Protein AF-A0AAE0KUC8-F1 (afdb_monomer_lite)

pLDDT: mean 83.83, std 17.43, range [44.34, 97.0]

Structure (mmCIF, N/CA/C/O backbone):
data_AF-A0AAE0KUC8-F1
#
_entry.id   AF-A0AAE0KUC8-F1
#
loop_
_atom_site.group_PDB
_atom_site.id
_atom_site.type_symbol
_atom_site.label_atom_id
_atom_site.label_alt_id
_atom_site.label_comp_id
_atom_site.label_asym_id
_atom_site.label_entity_id
_atom_site.label_seq_id
_atom_site.pdbx_PDB_ins_code
_atom_site.Cartn_x
_atom_site.Cartn_y
_atom_site.Cartn_z
_atom_site.occupancy
_atom_site.B_iso_or_equiv
_atom_site.auth_seq_id
_atom_site.auth_comp_id
_atom_site.auth_asym_id
_atom_site.auth_atom_id
_atom_site.pdbx_PDB_model_num
ATOM 1 N N . SER A 1 1 ? 27.342 11.188 -25.307 1.00 50.34 1 SER A N 1
ATOM 2 C CA . SER A 1 1 ? 26.067 11.246 -24.567 1.00 50.34 1 SER A CA 1
ATOM 3 C C . SER A 1 1 ? 26.076 12.443 -23.636 1.00 50.34 1 SER A C 1
ATOM 5 O O . SER A 1 1 ? 26.945 12.509 -22.777 1.00 50.34 1 SER A O 1
ATOM 7 N N . SER A 1 2 ? 25.189 13.421 -23.845 1.00 50.91 2 SER A N 1
ATOM 8 C CA . SER A 1 2 ? 25.129 14.647 -23.033 1.00 50.91 2 SER A CA 1
ATOM 9 C C . SER A 1 2 ? 24.493 14.372 -21.671 1.00 50.91 2 SER A C 1
ATOM 11 O O . SER A 1 2 ? 23.376 13.862 -21.611 1.00 50.91 2 SER A O 1
ATOM 13 N N . ALA A 1 3 ? 25.172 14.756 -20.588 1.00 60.56 3 ALA A N 1
ATOM 14 C CA . ALA A 1 3 ? 24.688 14.623 -19.208 1.00 60.56 3 ALA A CA 1
ATOM 15 C C . ALA A 1 3 ? 23.296 15.254 -18.986 1.00 60.56 3 ALA A C 1
ATOM 17 O O . ALA A 1 3 ? 22.518 14.778 -18.164 1.00 60.56 3 ALA A O 1
ATOM 18 N N . THR A 1 4 ? 22.943 16.269 -19.781 1.00 66.94 4 THR A N 1
ATOM 19 C CA . THR A 1 4 ? 21.643 16.953 -19.755 1.00 66.94 4 THR A CA 1
ATOM 20 C C . THR A 1 4 ? 20.469 16.055 -20.155 1.00 66.94 4 THR A C 1
ATOM 22 O O . THR A 1 4 ? 19.367 16.269 -19.671 1.00 66.94 4 THR A O 1
ATOM 25 N N . ALA A 1 5 ? 20.675 15.033 -20.995 1.00 62.81 5 ALA A N 1
ATOM 26 C CA . ALA A 1 5 ? 19.610 14.107 -21.407 1.00 62.81 5 ALA A CA 1
ATOM 27 C C . ALA A 1 5 ? 19.315 13.023 -20.353 1.00 62.81 5 ALA A C 1
ATOM 29 O O . ALA A 1 5 ? 18.243 12.421 -20.363 1.00 62.81 5 ALA A O 1
ATOM 30 N N . LEU A 1 6 ? 20.241 12.799 -19.413 1.00 67.31 6 LEU A N 1
ATOM 31 C CA . LEU A 1 6 ? 20.082 11.811 -18.346 1.00 67.31 6 LEU A CA 1
ATOM 32 C C . LEU A 1 6 ? 19.001 12.237 -17.337 1.00 67.31 6 LEU A C 1
ATOM 34 O O . LEU A 1 6 ? 18.241 11.402 -16.856 1.00 67.31 6 LEU A O 1
ATOM 38 N N . GLN A 1 7 ? 18.901 13.539 -17.045 1.00 80.31 7 GLN A N 1
ATOM 39 C CA . GLN A 1 7 ? 17.927 14.072 -16.085 1.00 80.31 7 GLN A CA 1
ATOM 40 C C . GLN A 1 7 ? 16.463 13.899 -16.550 1.00 80.31 7 GLN A C 1
ATOM 42 O O . GLN A 1 7 ? 15.672 13.362 -15.773 1.00 80.31 7 GLN A O 1
ATOM 47 N N . PRO A 1 8 ? 16.081 14.253 -17.795 1.00 85.44 8 PRO A N 1
ATOM 48 C CA . PRO A 1 8 ? 14.736 13.995 -18.312 1.00 85.44 8 PRO A CA 1
ATOM 49 C C . PRO A 1 8 ? 14.349 12.513 -18.315 1.00 85.44 8 PRO A C 1
ATOM 51 O O . PRO A 1 8 ? 13.224 12.183 -17.949 1.00 85.44 8 PRO A O 1
ATOM 54 N N . LEU A 1 9 ? 15.278 11.616 -18.675 1.00 84.81 9 LEU A N 1
ATOM 55 C CA . LEU A 1 9 ? 15.031 10.167 -18.684 1.00 84.81 9 LEU A CA 1
ATOM 56 C C . LEU A 1 9 ? 14.720 9.630 -17.281 1.00 84.81 9 LEU A C 1
ATOM 58 O O . LEU A 1 9 ? 13.808 8.822 -17.115 1.00 84.81 9 LEU A O 1
ATOM 62 N N . VAL A 1 10 ? 15.440 10.101 -16.258 1.00 87.69 10 VAL A N 1
ATOM 63 C CA . VAL A 1 10 ? 15.187 9.715 -14.860 1.00 87.69 10 VAL A CA 1
ATOM 64 C C . VAL A 1 10 ? 13.809 10.175 -14.398 1.00 87.69 10 VAL A C 1
ATOM 66 O O . VAL A 1 10 ? 13.064 9.388 -13.815 1.00 87.69 10 VAL A O 1
ATOM 69 N N . VAL A 1 11 ? 13.440 11.422 -14.698 1.00 89.56 11 VAL A N 1
ATOM 70 C CA . VAL A 1 11 ? 12.122 11.954 -14.334 1.00 89.56 11 VAL A CA 1
ATOM 71 C C . VAL A 1 11 ? 11.012 11.192 -15.059 1.00 89.56 11 VAL A C 1
ATOM 73 O O . VAL A 1 11 ? 10.044 10.792 -1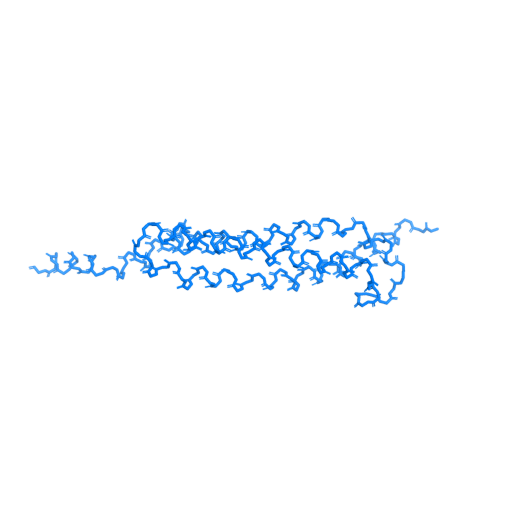4.419 1.00 89.56 11 VAL A O 1
ATOM 76 N N . ALA A 1 12 ? 11.157 10.921 -16.357 1.00 90.12 12 ALA A N 1
ATOM 77 C CA . ALA A 1 12 ? 10.166 10.175 -17.131 1.00 90.12 12 ALA A CA 1
ATOM 78 C C . ALA A 1 12 ? 9.964 8.743 -16.601 1.00 90.12 12 ALA A C 1
ATOM 80 O O . ALA A 1 12 ? 8.828 8.314 -16.390 1.00 90.12 12 ALA A O 1
ATOM 81 N N . ALA A 1 13 ? 11.055 8.027 -16.309 1.00 89.50 13 ALA A N 1
ATOM 82 C CA . ALA A 1 13 ? 10.994 6.691 -15.719 1.00 89.50 13 ALA A CA 1
ATOM 83 C C . ALA A 1 13 ? 10.320 6.704 -14.336 1.00 89.50 13 ALA A C 1
ATOM 85 O O . ALA A 1 13 ? 9.497 5.837 -14.038 1.00 89.50 13 ALA A O 1
ATOM 86 N N . HIS A 1 14 ? 10.625 7.708 -13.507 1.00 91.56 14 HIS A N 1
ATOM 87 C CA . HIS A 1 14 ? 9.970 7.893 -12.215 1.00 91.56 14 HIS A CA 1
ATOM 88 C C . HIS A 1 14 ? 8.466 8.146 -12.372 1.00 91.56 14 HIS A C 1
ATOM 90 O O . HIS A 1 14 ? 7.678 7.525 -11.668 1.00 91.56 14 HIS A O 1
ATOM 96 N N . GLN A 1 15 ? 8.049 9.017 -13.297 1.00 93.06 15 GLN A N 1
ATOM 97 C CA . GLN A 1 15 ? 6.633 9.345 -13.512 1.00 93.06 15 GLN A CA 1
ATOM 98 C C . GLN A 1 15 ? 5.792 8.126 -13.916 1.00 93.06 15 GLN A C 1
ATOM 100 O O . GLN A 1 15 ? 4.669 7.969 -13.432 1.00 93.06 15 GLN A O 1
ATOM 105 N N . ALA A 1 16 ? 6.339 7.229 -14.743 1.00 92.31 16 ALA A N 1
ATOM 106 C CA . ALA A 1 16 ? 5.654 5.994 -15.126 1.00 92.31 16 ALA A CA 1
ATOM 107 C C . ALA A 1 16 ? 5.387 5.091 -13.907 1.00 92.31 16 ALA A C 1
ATOM 109 O O . ALA A 1 16 ? 4.261 4.644 -13.683 1.00 92.31 16 ALA A O 1
ATOM 110 N N . VAL A 1 17 ? 6.409 4.874 -13.072 1.00 92.81 17 VAL A N 1
ATOM 111 C CA . VAL A 1 17 ? 6.286 4.063 -11.849 1.00 92.81 17 VAL A CA 1
ATOM 112 C C . VAL A 1 17 ? 5.407 4.760 -10.806 1.00 92.81 17 VAL A C 1
ATOM 114 O O . VAL A 1 17 ? 4.597 4.105 -10.157 1.00 92.81 17 VAL A O 1
ATOM 117 N N . TRP A 1 18 ? 5.504 6.085 -10.682 1.00 93.81 18 TRP A N 1
ATOM 118 C CA . TRP A 1 18 ? 4.679 6.899 -9.788 1.00 93.81 18 TRP A CA 1
ATOM 119 C C . TRP A 1 18 ? 3.188 6.825 -10.135 1.00 93.81 18 TRP A C 1
ATOM 121 O O . TRP A 1 18 ? 2.342 6.731 -9.247 1.00 93.81 18 TRP A O 1
ATOM 131 N N . SER A 1 19 ? 2.849 6.830 -11.424 1.00 94.31 19 SER A N 1
ATOM 132 C CA . SER A 1 19 ? 1.459 6.716 -11.877 1.00 94.31 19 SER A CA 1
ATOM 133 C C . SER A 1 19 ? 0.863 5.360 -11.496 1.00 94.31 19 SER A C 1
ATOM 135 O O . SER A 1 19 ? -0.226 5.299 -10.928 1.00 94.31 19 SER A O 1
ATOM 137 N N . LEU A 1 20 ? 1.614 4.276 -11.720 1.00 93.50 20 LEU A N 1
ATOM 138 C CA . LEU A 1 20 ? 1.220 2.935 -11.285 1.00 93.50 20 LEU A CA 1
ATOM 139 C C . LEU A 1 20 ? 1.075 2.851 -9.760 1.00 93.50 20 LEU A C 1
ATOM 141 O O . LEU A 1 20 ? 0.086 2.325 -9.251 1.00 93.50 20 LEU A O 1
ATOM 145 N N . TRP A 1 21 ? 2.049 3.401 -9.035 1.00 94.75 21 TRP A N 1
ATOM 146 C CA . TRP A 1 21 ? 2.021 3.493 -7.580 1.00 94.75 21 TRP A CA 1
ATOM 147 C C . TRP A 1 21 ? 0.756 4.207 -7.089 1.00 94.75 21 TRP A C 1
ATOM 149 O O . TRP A 1 21 ? 0.076 3.706 -6.200 1.00 94.75 21 TRP A O 1
ATOM 159 N N . THR A 1 22 ? 0.389 5.323 -7.721 1.00 95.62 22 THR A N 1
ATOM 160 C CA . THR A 1 22 ? -0.782 6.131 -7.355 1.00 95.62 22 THR A CA 1
ATOM 161 C C . THR A 1 22 ? -2.081 5.334 -7.487 1.00 95.62 22 THR A C 1
ATOM 163 O O . THR A 1 22 ? -2.924 5.382 -6.594 1.00 95.62 22 THR A O 1
ATOM 166 N N . VAL A 1 23 ? -2.232 4.545 -8.556 1.00 94.69 23 VAL A N 1
ATOM 167 C CA . VAL A 1 23 ? -3.409 3.679 -8.753 1.00 94.69 23 VAL A CA 1
ATOM 168 C C . VAL A 1 23 ? -3.548 2.665 -7.614 1.00 94.69 23 VAL A C 1
ATOM 170 O O . VAL A 1 23 ? -4.634 2.508 -7.055 1.00 94.69 23 VAL A O 1
ATOM 173 N N . PHE A 1 24 ? -2.453 2.009 -7.219 1.00 94.31 24 PHE A N 1
ATOM 174 C CA . PHE A 1 24 ? -2.481 1.055 -6.106 1.00 94.31 24 PHE A CA 1
ATOM 175 C C . PHE A 1 24 ? -2.642 1.731 -4.740 1.00 94.31 24 PHE A C 1
ATOM 177 O O . PHE A 1 24 ? -3.313 1.183 -3.867 1.00 94.31 24 PHE A O 1
ATOM 184 N N . ALA A 1 25 ? -2.095 2.932 -4.553 1.00 94.31 25 ALA A 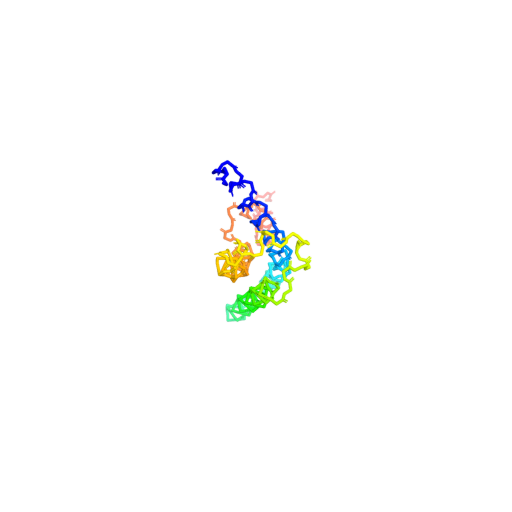N 1
ATOM 185 C CA . ALA A 1 25 ? -2.307 3.711 -3.339 1.00 94.31 25 ALA A CA 1
ATOM 186 C C . ALA A 1 25 ? -3.794 4.074 -3.167 1.00 94.31 25 ALA A C 1
ATOM 188 O O . ALA A 1 25 ? -4.349 3.894 -2.085 1.00 94.31 25 ALA A O 1
ATOM 189 N N . PHE A 1 26 ? -4.486 4.473 -4.242 1.00 94.88 26 PHE A N 1
ATOM 190 C CA . PHE A 1 26 ? -5.934 4.714 -4.201 1.00 94.88 26 PHE A CA 1
ATOM 191 C C . PHE A 1 26 ? -6.748 3.460 -3.870 1.00 94.88 26 PHE A C 1
ATOM 193 O O . PHE A 1 26 ? -7.784 3.563 -3.211 1.00 94.88 26 PHE A O 1
ATOM 200 N N . ALA A 1 27 ? -6.271 2.271 -4.244 1.00 92.81 27 ALA A N 1
ATOM 201 C CA . ALA A 1 27 ? -6.917 1.014 -3.871 1.00 92.81 27 ALA A CA 1
ATOM 202 C C . ALA A 1 27 ? -6.887 0.736 -2.352 1.00 92.81 27 ALA A C 1
ATOM 204 O O . ALA A 1 27 ? -7.608 -0.145 -1.888 1.00 92.81 27 ALA A O 1
ATOM 205 N N . CYS A 1 28 ? -6.110 1.495 -1.566 1.00 92.75 28 CYS A N 1
ATOM 206 C CA . CYS A 1 28 ? -6.112 1.418 -0.103 1.00 92.75 28 CYS A CA 1
ATOM 207 C C . CYS A 1 28 ? -7.273 2.201 0.538 1.00 92.75 28 CYS A C 1
ATOM 209 O O . CYS A 1 28 ? -7.652 1.897 1.668 1.00 92.75 28 CYS A O 1
ATOM 211 N N . ALA A 1 29 ? -7.884 3.161 -0.171 1.00 94.44 29 ALA A N 1
ATOM 212 C CA . ALA A 1 29 ? -8.953 4.016 0.361 1.00 94.44 29 ALA A CA 1
ATOM 213 C C . ALA A 1 29 ? -10.146 3.251 0.986 1.00 94.44 29 ALA A C 1
ATOM 215 O O . ALA A 1 29 ? -10.647 3.684 2.026 1.00 94.44 29 ALA A O 1
ATOM 216 N N . PRO A 1 30 ? -10.598 2.097 0.452 1.00 96.06 30 PRO A N 1
ATOM 217 C CA . PRO A 1 30 ? -11.666 1.318 1.079 1.00 96.06 30 PRO A CA 1
ATOM 218 C C . PRO A 1 30 ? -11.347 0.833 2.502 1.00 96.06 30 PRO A C 1
ATOM 220 O O . PRO A 1 30 ? -12.270 0.642 3.289 1.00 96.06 30 PRO A O 1
ATOM 223 N N . VAL A 1 31 ? -10.069 0.652 2.860 1.00 95.50 31 VAL A N 1
ATOM 224 C CA . VAL A 1 31 ? -9.662 0.219 4.210 1.00 95.50 31 VAL A CA 1
ATOM 225 C C . VAL A 1 31 ? -9.929 1.317 5.237 1.00 95.50 31 VAL A C 1
ATOM 227 O O . VAL A 1 31 ? -10.459 1.047 6.315 1.00 95.50 31 VAL A O 1
ATOM 230 N N . GLU A 1 32 ? -9.629 2.566 4.885 1.00 95.12 32 GLU A N 1
ATOM 231 C CA . GLU A 1 32 ? -9.974 3.727 5.706 1.00 95.12 32 GLU A CA 1
ATOM 232 C C . GLU A 1 32 ? -11.493 3.868 5.846 1.00 95.12 32 GLU A C 1
ATOM 234 O O . GLU A 1 32 ? -11.997 4.014 6.959 1.00 95.12 32 GLU A O 1
ATOM 239 N N . GLN A 1 33 ? -12.242 3.731 4.748 1.00 95.94 33 GLN A N 1
ATOM 240 C CA . GLN A 1 33 ? -13.708 3.785 4.794 1.00 95.94 33 GLN A CA 1
ATOM 241 C C . GLN A 1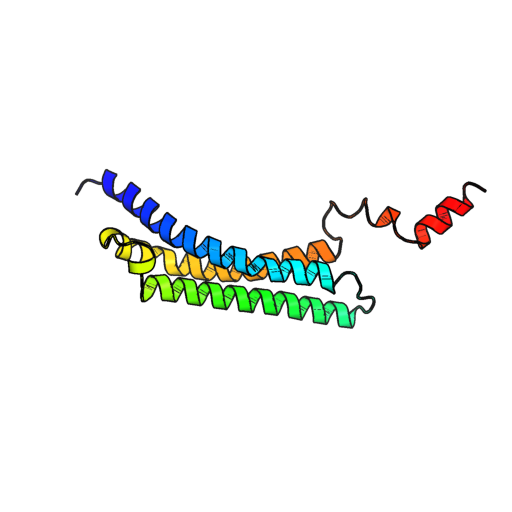 33 ? -14.304 2.671 5.668 1.00 95.94 33 GLN A C 1
ATOM 243 O O . GLN A 1 33 ? -15.248 2.916 6.420 1.00 95.94 33 GLN A O 1
ATOM 248 N N . ALA A 1 34 ? -13.726 1.466 5.643 1.00 95.38 34 ALA A N 1
ATOM 249 C CA . ALA A 1 34 ? -14.120 0.382 6.537 1.00 95.38 34 ALA A CA 1
ATOM 250 C C . ALA A 1 34 ? -13.882 0.750 8.013 1.00 95.38 34 ALA A C 1
ATOM 252 O O . ALA A 1 34 ? -14.741 0.492 8.857 1.00 95.38 34 ALA A O 1
ATOM 253 N N . ALA A 1 35 ? -12.763 1.405 8.333 1.00 95.50 35 ALA A N 1
ATOM 254 C CA . ALA A 1 35 ? -12.493 1.875 9.689 1.00 95.50 35 ALA A CA 1
ATOM 255 C C . ALA A 1 35 ? -13.545 2.880 10.173 1.00 95.50 35 ALA A C 1
ATOM 257 O O . ALA A 1 35 ? -14.087 2.729 11.271 1.00 95.50 35 ALA A O 1
ATOM 258 N N . LEU A 1 36 ? -13.874 3.861 9.330 1.00 94.00 36 LEU A N 1
ATOM 259 C CA . LEU A 1 36 ? -14.870 4.892 9.623 1.00 94.00 36 LEU A CA 1
ATOM 260 C C . LEU A 1 36 ? -16.289 4.322 9.753 1.00 94.00 36 LEU A C 1
ATOM 262 O O . LEU A 1 36 ? -17.074 4.826 10.552 1.00 94.00 36 LEU A O 1
ATOM 266 N N . ALA A 1 37 ? -16.618 3.266 9.007 1.00 94.88 37 ALA A N 1
ATOM 267 C CA . ALA A 1 37 ? -17.932 2.633 9.055 1.00 94.88 37 ALA A CA 1
ATOM 268 C C . ALA A 1 37 ? -18.107 1.700 10.266 1.00 94.88 37 ALA A C 1
ATOM 270 O O . ALA A 1 37 ? -19.153 1.723 10.917 1.00 94.88 37 ALA A O 1
ATOM 271 N N . PHE A 1 38 ? -17.102 0.873 10.577 1.00 93.94 38 PHE A N 1
ATOM 272 C CA . PHE A 1 38 ? -17.265 -0.231 11.530 1.00 93.94 38 PHE A CA 1
ATOM 273 C C . PHE A 1 38 ? -16.823 0.084 12.959 1.00 93.94 38 PHE A C 1
ATOM 275 O O . PHE A 1 38 ? -17.342 -0.532 13.885 1.00 93.94 38 PHE A O 1
ATOM 282 N N . LEU A 1 39 ? -15.900 1.025 13.183 1.00 93.75 39 LEU A N 1
ATOM 283 C CA . LEU A 1 39 ? -15.406 1.308 14.537 1.00 93.75 39 LEU A CA 1
ATOM 284 C C . LEU A 1 39 ? -16.358 2.140 15.419 1.00 93.75 39 LEU A C 1
ATOM 286 O O . LEU A 1 39 ? -16.483 1.791 16.595 1.00 93.75 39 LEU A O 1
ATOM 290 N 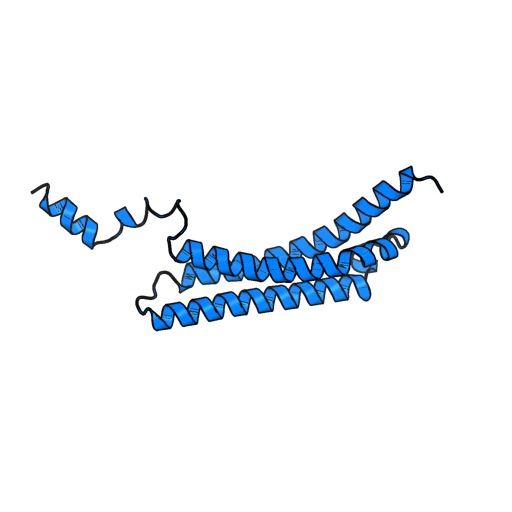N . PRO A 1 40 ? -17.046 3.194 14.928 1.00 91.69 40 PRO A N 1
ATOM 291 C CA . PRO A 1 40 ? -17.908 4.026 15.775 1.00 91.69 40 PRO A CA 1
ATOM 292 C C . PRO A 1 40 ? -19.052 3.302 16.517 1.00 91.69 40 PRO A C 1
ATOM 294 O O . PRO A 1 40 ? -19.307 3.658 17.669 1.00 91.69 40 PRO A O 1
ATOM 297 N N . PRO A 1 41 ? -19.759 2.308 15.936 1.00 91.44 41 PRO A N 1
ATOM 298 C CA . PRO A 1 41 ? -20.870 1.651 16.631 1.00 91.44 41 PRO A CA 1
ATOM 299 C C . PRO A 1 41 ? -20.437 0.654 17.723 1.00 91.44 41 PRO A C 1
ATOM 301 O O . PRO A 1 41 ? -21.282 0.216 18.508 1.00 91.44 41 PRO A O 1
ATOM 304 N N . ILE A 1 42 ? -19.153 0.281 17.803 1.00 91.00 42 ILE A N 1
ATOM 305 C CA . ILE A 1 42 ? -18.669 -0.751 18.730 1.00 91.00 42 ILE A CA 1
ATOM 306 C C . ILE A 1 42 ? -18.520 -0.187 20.147 1.00 91.00 42 ILE A C 1
ATOM 308 O O . ILE A 1 42 ? -17.731 0.725 20.398 1.00 91.00 42 ILE A O 1
ATOM 312 N N . LYS A 1 43 ? -19.236 -0.788 21.104 1.00 88.88 43 LYS A N 1
ATOM 313 C CA . LYS A 1 43 ? -19.196 -0.403 22.527 1.00 88.88 43 LYS A CA 1
ATOM 314 C C . LYS A 1 43 ? -18.210 -1.240 23.350 1.00 88.88 43 LYS A C 1
ATOM 316 O O . LYS A 1 43 ? -17.713 -0.763 24.367 1.00 88.88 43 LYS A O 1
ATOM 321 N N . GLY A 1 44 ? -17.917 -2.473 22.927 1.00 91.69 44 GLY A N 1
ATOM 322 C CA . GLY A 1 44 ? -17.005 -3.383 23.618 1.00 91.69 44 GLY A CA 1
ATOM 323 C C . GLY A 1 44 ? -15.532 -3.091 23.321 1.00 91.69 44 GLY A C 1
ATOM 324 O O . GLY A 1 44 ? -15.114 -3.052 22.165 1.00 91.69 44 GLY A O 1
ATOM 325 N N . ALA A 1 45 ? -14.703 -2.946 24.360 1.00 89.94 45 ALA A N 1
ATOM 326 C CA . ALA A 1 45 ? -13.265 -2.698 24.196 1.00 89.94 45 ALA A CA 1
ATOM 327 C C . ALA A 1 45 ? -12.536 -3.851 23.475 1.00 89.94 45 ALA A C 1
ATOM 329 O O . ALA A 1 45 ? -11.631 -3.616 22.672 1.00 89.94 45 ALA A O 1
ATOM 330 N N . PHE A 1 46 ? -12.949 -5.094 23.737 1.00 93.88 46 PHE A N 1
ATOM 331 C CA . PHE A 1 46 ? -12.378 -6.284 23.105 1.00 93.88 46 PHE A CA 1
ATOM 332 C C . PHE A 1 46 ? -12.709 -6.355 21.607 1.00 93.88 46 PHE A C 1
ATOM 334 O O . PHE A 1 46 ? -11.800 -6.439 20.782 1.00 93.88 46 PHE A O 1
ATOM 341 N N . GLU A 1 47 ? -13.989 -6.224 21.254 1.00 93.62 47 GLU A N 1
ATOM 342 C CA . GLU A 1 47 ? -14.477 -6.219 19.865 1.00 93.62 47 GLU A CA 1
ATOM 343 C C . GLU A 1 47 ? -13.840 -5.088 19.053 1.00 93.62 47 GLU A C 1
ATOM 345 O O . GLU A 1 47 ? -13.435 -5.271 17.902 1.00 93.62 47 GLU A O 1
ATOM 350 N N . ARG A 1 48 ? -13.671 -3.917 19.679 1.00 92.19 48 ARG A N 1
ATOM 351 C CA . ARG A 1 48 ? -13.012 -2.770 19.057 1.00 92.19 48 ARG A CA 1
ATOM 352 C C . ARG A 1 48 ? -11.554 -3.077 18.739 1.00 92.19 48 ARG A C 1
ATOM 354 O O . ARG A 1 48 ? -11.111 -2.805 17.627 1.00 92.19 48 ARG A O 1
ATOM 361 N N . ARG A 1 49 ? -10.813 -3.676 19.677 1.00 93.62 49 ARG A N 1
ATOM 362 C CA . ARG A 1 49 ? -9.416 -4.081 19.452 1.00 93.62 49 ARG A CA 1
ATOM 363 C C . ARG A 1 49 ? -9.302 -5.091 18.310 1.00 93.62 49 ARG A C 1
ATOM 365 O O . ARG A 1 49 ? -8.427 -4.928 17.464 1.00 93.62 49 ARG A O 1
ATOM 372 N N . GLN A 1 50 ? -10.176 -6.096 18.268 1.00 96.19 50 GLN A N 1
ATOM 373 C CA . GLN A 1 50 ? -10.189 -7.086 17.186 1.00 96.19 50 GLN A CA 1
ATOM 374 C C . GLN A 1 50 ? -10.492 -6.443 15.829 1.00 96.19 50 GLN A C 1
ATOM 376 O O . GLN A 1 50 ? -9.817 -6.733 14.845 1.00 96.19 50 GLN A O 1
ATOM 381 N N . THR A 1 51 ? -11.447 -5.514 15.787 1.00 95.00 51 THR A N 1
ATOM 382 C CA . THR A 1 51 ? -11.806 -4.789 14.560 1.00 95.00 51 THR A CA 1
ATOM 383 C C . THR A 1 51 ? -10.648 -3.920 14.068 1.00 95.00 51 THR A C 1
ATOM 385 O O . THR A 1 51 ? -10.319 -3.957 12.887 1.00 95.00 51 THR A O 1
ATOM 388 N N . VAL A 1 52 ? -9.958 -3.203 14.965 1.00 95.56 52 VAL A N 1
ATOM 389 C CA . VAL A 1 52 ? -8.741 -2.444 14.619 1.00 95.56 52 VAL A CA 1
ATOM 390 C C . VAL A 1 52 ? -7.656 -3.369 14.064 1.00 95.56 52 VAL A C 1
ATOM 392 O O . VAL A 1 52 ? -7.068 -3.062 13.031 1.00 95.56 52 VAL A O 1
ATOM 395 N N . GLN A 1 53 ? -7.407 -4.514 14.705 1.00 96.31 53 GLN A N 1
ATOM 396 C CA . GLN A 1 53 ? -6.428 -5.491 14.217 1.00 96.31 53 GLN A CA 1
ATOM 397 C C . GLN A 1 53 ? -6.781 -6.004 12.817 1.00 96.31 53 GLN A C 1
ATOM 399 O O . GLN A 1 53 ? -5.896 -6.100 11.971 1.00 96.31 53 GLN A O 1
ATOM 404 N N . LEU A 1 54 ? -8.061 -6.281 12.557 1.00 97.00 54 LEU A N 1
ATOM 405 C CA . LEU A 1 54 ? -8.545 -6.710 11.248 1.00 97.00 54 LEU A CA 1
ATOM 406 C C . LEU A 1 54 ? -8.357 -5.618 10.185 1.00 97.00 54 LEU A C 1
ATOM 408 O O . LEU A 1 54 ? -7.890 -5.915 9.088 1.00 97.00 54 LEU A O 1
ATOM 412 N N . ILE A 1 55 ? -8.676 -4.361 10.501 1.00 96.69 55 ILE A N 1
ATOM 413 C CA . ILE A 1 55 ? -8.498 -3.221 9.589 1.00 96.69 55 ILE A CA 1
ATOM 414 C C . ILE A 1 55 ? -7.017 -3.034 9.245 1.00 96.69 55 ILE A C 1
ATOM 416 O O . ILE A 1 55 ? -6.670 -2.936 8.070 1.00 96.69 55 ILE A O 1
ATOM 420 N N . VAL A 1 56 ? -6.134 -3.044 10.248 1.00 96.38 56 VAL A N 1
ATOM 421 C CA . VAL A 1 56 ? -4.685 -2.889 10.039 1.00 96.38 56 VAL A CA 1
ATOM 422 C C . VAL A 1 56 ? -4.114 -4.064 9.248 1.00 96.38 56 VAL A C 1
ATOM 424 O O . VAL A 1 56 ? -3.350 -3.851 8.309 1.00 96.38 56 VAL A O 1
ATOM 427 N N . ALA A 1 57 ? -4.522 -5.297 9.561 1.00 97.00 57 ALA A N 1
ATOM 428 C CA . ALA A 1 57 ? -4.143 -6.472 8.781 1.00 97.00 57 ALA A CA 1
ATOM 429 C C . ALA A 1 57 ? -4.638 -6.377 7.328 1.00 97.00 57 ALA A C 1
ATOM 431 O O . ALA A 1 57 ? -3.889 -6.693 6.408 1.00 97.00 57 ALA A O 1
ATOM 432 N N . SER A 1 58 ? -5.858 -5.883 7.108 1.00 96.56 58 SER A N 1
ATOM 433 C CA . SER A 1 58 ? -6.415 -5.682 5.765 1.00 96.56 58 SER A CA 1
ATOM 434 C C . SER A 1 58 ? -5.625 -4.631 4.984 1.00 96.56 58 SER A C 1
ATOM 436 O O . SER A 1 58 ? -5.265 -4.875 3.836 1.00 96.56 58 SER A O 1
ATOM 438 N N . GLY A 1 59 ? -5.277 -3.504 5.615 1.00 96.12 59 GLY A N 1
ATOM 439 C CA . GLY A 1 59 ? -4.407 -2.480 5.027 1.00 96.12 59 GLY A CA 1
ATOM 440 C C . GLY A 1 59 ? -3.031 -3.020 4.651 1.00 96.12 59 GLY A C 1
ATOM 441 O O . GLY A 1 59 ? -2.561 -2.791 3.538 1.00 96.12 59 GLY A O 1
ATOM 442 N N . ALA A 1 60 ? -2.422 -3.817 5.532 1.00 96.25 60 ALA A N 1
ATOM 443 C CA . ALA A 1 60 ? -1.156 -4.485 5.249 1.00 96.25 60 ALA A CA 1
ATOM 444 C C . ALA A 1 60 ? -1.272 -5.453 4.059 1.00 96.25 60 ALA A C 1
ATOM 446 O O . ALA A 1 60 ? -0.425 -5.426 3.172 1.00 96.25 60 ALA A O 1
ATOM 447 N N . VAL A 1 61 ? -2.327 -6.274 3.995 1.00 96.94 61 VAL A N 1
ATOM 448 C CA . VAL A 1 61 ? -2.558 -7.207 2.879 1.00 96.94 61 VAL A CA 1
ATOM 449 C C . VAL A 1 61 ? -2.740 -6.457 1.560 1.00 96.94 61 VAL A C 1
ATOM 451 O O . VAL A 1 61 ? -2.088 -6.802 0.576 1.00 96.94 61 VAL A O 1
ATOM 454 N N . VAL A 1 62 ? -3.570 -5.411 1.533 1.00 95.88 62 VAL A N 1
ATOM 455 C CA . VAL A 1 62 ? -3.778 -4.588 0.331 1.00 95.88 62 VAL A CA 1
ATOM 456 C C . VAL A 1 62 ? -2.471 -3.917 -0.100 1.00 95.88 62 VAL A C 1
ATOM 458 O O . VAL A 1 62 ? -2.116 -3.987 -1.276 1.00 95.88 62 VAL A O 1
ATOM 461 N N . GLY A 1 63 ? -1.709 -3.352 0.841 1.00 95.31 63 GLY A N 1
ATOM 462 C CA . GLY A 1 63 ? -0.405 -2.742 0.572 1.00 95.31 63 GLY A CA 1
ATOM 463 C C . GLY A 1 63 ? 0.627 -3.739 0.034 1.00 95.31 63 GLY A C 1
ATOM 464 O O . GLY A 1 63 ? 1.324 -3.436 -0.933 1.00 95.31 63 GLY A O 1
ATOM 465 N N . VAL A 1 64 ? 0.695 -4.955 0.594 1.00 96.62 64 VAL A N 1
ATOM 466 C CA . VAL A 1 64 ? 1.563 -6.035 0.087 1.00 96.62 64 VAL A CA 1
ATOM 467 C C . VAL A 1 64 ? 1.145 -6.456 -1.319 1.00 96.62 64 VAL A C 1
ATOM 469 O O . VAL A 1 64 ? 1.999 -6.542 -2.200 1.00 96.62 64 VAL A O 1
ATOM 472 N N . MET A 1 65 ? -0.147 -6.695 -1.565 1.00 96.62 65 MET A N 1
ATOM 473 C CA . MET A 1 65 ? -0.626 -7.082 -2.895 1.00 96.62 65 MET A CA 1
ATOM 474 C C . MET A 1 65 ? -0.355 -5.989 -3.932 1.00 96.62 65 MET A C 1
ATOM 476 O O . MET A 1 65 ? 0.136 -6.292 -5.020 1.00 96.62 65 MET A O 1
ATOM 480 N N . GLY A 1 66 ? -0.600 -4.721 -3.589 1.00 94.62 66 GLY A N 1
ATOM 481 C CA . GLY A 1 66 ? -0.268 -3.578 -4.437 1.00 94.62 66 GLY A CA 1
ATOM 482 C C . GLY A 1 66 ? 1.234 -3.489 -4.713 1.00 94.62 66 GLY A C 1
ATOM 483 O O . GLY A 1 66 ? 1.644 -3.362 -5.865 1.00 94.62 66 GLY A O 1
ATOM 484 N N . GLY A 1 67 ? 2.067 -3.635 -3.679 1.00 94.38 67 GLY A N 1
ATOM 485 C CA . GLY A 1 67 ? 3.526 -3.622 -3.795 1.00 94.38 67 GLY A CA 1
ATOM 486 C C . GLY A 1 67 ? 4.067 -4.739 -4.690 1.00 94.38 67 GLY A C 1
ATOM 487 O O . GLY A 1 67 ? 4.867 -4.467 -5.586 1.00 94.38 67 GLY A O 1
ATOM 488 N N . ILE A 1 68 ? 3.601 -5.978 -4.501 1.00 95.31 68 ILE A N 1
ATOM 489 C CA . ILE A 1 68 ? 3.970 -7.125 -5.346 1.00 95.31 68 ILE A CA 1
ATOM 490 C C . ILE A 1 68 ? 3.521 -6.887 -6.787 1.00 95.31 68 ILE A C 1
ATOM 492 O O . ILE A 1 68 ? 4.305 -7.087 -7.711 1.00 95.31 68 ILE A O 1
ATOM 496 N N . THR A 1 69 ? 2.291 -6.416 -6.997 1.00 94.62 69 THR A N 1
ATOM 497 C CA . THR A 1 69 ? 1.767 -6.164 -8.347 1.00 94.62 69 THR A CA 1
ATOM 498 C C . THR A 1 69 ? 2.559 -5.061 -9.048 1.00 94.62 69 THR A C 1
ATOM 500 O O . THR A 1 69 ? 2.904 -5.205 -10.221 1.00 94.62 69 THR A O 1
ATOM 503 N N . CYS A 1 70 ? 2.929 -3.997 -8.333 1.00 93.31 70 CYS A N 1
ATOM 504 C CA . CYS A 1 70 ? 3.799 -2.936 -8.836 1.00 93.31 70 CYS A CA 1
ATOM 505 C C . CYS A 1 70 ? 5.188 -3.477 -9.215 1.00 93.31 70 CYS A C 1
ATOM 507 O O . CYS A 1 70 ? 5.667 -3.243 -10.326 1.00 93.31 70 CYS A O 1
ATOM 509 N N . LEU A 1 71 ? 5.802 -4.283 -8.341 1.00 94.31 71 LEU A N 1
ATOM 510 C CA . LEU A 1 71 ? 7.096 -4.918 -8.593 1.00 94.31 71 LEU A CA 1
ATOM 511 C C . LEU A 1 71 ? 7.058 -5.828 -9.832 1.00 94.31 71 LEU A C 1
ATOM 513 O O . LEU A 1 71 ? 7.916 -5.710 -10.708 1.00 94.31 71 LEU A O 1
ATOM 517 N N . VAL A 1 72 ? 6.059 -6.710 -9.923 1.00 94.12 72 VAL A N 1
ATOM 518 C CA . VAL A 1 72 ? 5.866 -7.625 -11.059 1.00 94.12 72 VAL A CA 1
ATOM 519 C C . VAL A 1 72 ? 5.615 -6.840 -12.343 1.00 94.12 72 VAL A C 1
ATOM 521 O O . VAL A 1 72 ? 6.176 -7.184 -13.380 1.00 94.12 72 VAL A O 1
ATOM 524 N N . SER A 1 73 ? 4.849 -5.749 -12.281 1.00 92.81 73 SER A N 1
ATOM 525 C CA . SER A 1 73 ? 4.582 -4.903 -13.448 1.00 92.81 73 SER A CA 1
ATOM 526 C C . SER A 1 73 ? 5.866 -4.293 -14.013 1.00 92.81 73 SER A C 1
ATOM 528 O O . SER A 1 73 ? 6.110 -4.359 -15.216 1.00 92.81 73 SER A O 1
ATOM 530 N N . VAL A 1 74 ? 6.734 -3.764 -13.145 1.00 92.31 74 VAL A N 1
ATOM 531 C CA . VAL A 1 74 ? 8.022 -3.185 -13.559 1.00 92.31 74 VAL A CA 1
ATOM 532 C C . VAL A 1 74 ? 9.007 -4.258 -14.050 1.00 92.31 74 VAL A C 1
ATOM 534 O O . VAL A 1 74 ? 9.797 -3.991 -14.954 1.00 92.31 74 VAL A O 1
ATOM 537 N N . LEU A 1 75 ? 8.988 -5.469 -13.482 1.00 91.94 75 LEU A N 1
ATOM 538 C CA . LEU A 1 75 ? 9.898 -6.559 -13.864 1.00 91.94 75 LEU A CA 1
ATOM 539 C C . LEU A 1 75 ? 9.483 -7.280 -15.150 1.00 91.94 75 LEU A C 1
ATOM 541 O O . LEU A 1 75 ? 10.320 -7.511 -16.018 1.00 91.94 75 LEU A O 1
ATOM 545 N N . CYS A 1 76 ? 8.217 -7.673 -15.252 1.00 91.31 76 CYS A N 1
ATOM 546 C CA . CYS A 1 76 ? 7.745 -8.602 -16.274 1.00 91.31 76 CYS A CA 1
ATOM 547 C C . CYS A 1 76 ? 7.129 -7.890 -17.479 1.00 91.31 76 CYS A C 1
ATOM 549 O O . CYS A 1 76 ? 7.178 -8.413 -18.590 1.00 91.31 76 CYS A O 1
ATOM 551 N N . VAL A 1 77 ? 6.538 -6.711 -17.273 1.00 91.88 77 VAL A N 1
ATOM 552 C CA . VAL A 1 77 ? 5.743 -6.021 -18.297 1.00 91.88 77 VAL A CA 1
ATOM 553 C C . VAL A 1 77 ? 6.015 -4.506 -18.347 1.00 91.88 77 VAL A C 1
ATOM 555 O O . VAL A 1 77 ? 5.074 -3.712 -18.388 1.00 91.88 77 VAL A O 1
ATOM 558 N N . PRO A 1 78 ? 7.287 -4.053 -18.412 1.00 88.75 78 PRO A N 1
ATOM 559 C CA . PRO A 1 78 ? 7.605 -2.620 -18.443 1.00 88.75 78 PRO A CA 1
ATOM 560 C C . PRO A 1 78 ? 7.028 -1.902 -19.675 1.00 88.75 78 PRO A C 1
ATOM 562 O O . PRO A 1 78 ? 6.738 -0.709 -19.613 1.00 88.75 78 PRO A O 1
ATOM 565 N N . HIS A 1 79 ? 6.782 -2.640 -20.763 1.00 89.38 79 HIS A N 1
ATOM 566 C CA . HIS A 1 79 ? 6.146 -2.143 -21.983 1.00 89.38 79 HIS A CA 1
ATOM 567 C C . HIS A 1 79 ? 4.697 -1.664 -21.777 1.00 89.38 79 HIS A C 1
ATOM 569 O O . HIS A 1 79 ? 4.227 -0.835 -22.549 1.00 89.38 79 HIS A O 1
ATOM 575 N N . LEU A 1 80 ? 3.992 -2.157 -20.747 1.00 88.19 80 LEU A N 1
ATOM 576 C CA . LEU A 1 80 ? 2.647 -1.678 -20.399 1.00 88.19 80 LEU A CA 1
ATOM 577 C C . LEU A 1 80 ? 2.676 -0.300 -19.730 1.00 88.19 80 LEU A C 1
ATOM 579 O O . LEU A 1 80 ? 1.690 0.427 -19.781 1.00 88.19 80 LEU A O 1
ATOM 583 N N . LEU A 1 81 ? 3.794 0.049 -19.091 1.00 88.38 81 LEU A N 1
ATOM 584 C CA . LEU A 1 81 ? 3.977 1.330 -18.412 1.00 88.38 81 LEU A CA 1
ATOM 585 C C . LEU A 1 81 ? 4.534 2.387 -19.360 1.00 88.38 81 LEU A C 1
ATOM 587 O O . LEU A 1 81 ? 4.145 3.550 -19.288 1.00 88.38 81 LEU A O 1
ATOM 591 N N . THR A 1 82 ? 5.449 1.991 -20.244 1.00 90.81 82 THR A N 1
ATOM 592 C CA . THR A 1 82 ? 5.981 2.868 -21.282 1.00 90.81 82 THR A CA 1
ATOM 593 C C . THR A 1 82 ? 6.510 2.070 -22.476 1.00 90.81 82 THR A C 1
ATOM 595 O O . THR A 1 82 ? 7.224 1.078 -22.282 1.00 90.81 82 THR A O 1
ATOM 598 N N . PRO A 1 83 ? 6.223 2.505 -23.719 1.00 90.00 83 PRO A N 1
ATOM 599 C CA . PRO A 1 83 ? 6.785 1.883 -24.913 1.00 90.00 83 PRO A CA 1
ATOM 600 C C . PRO A 1 83 ? 8.285 2.179 -25.091 1.00 90.00 83 PRO A C 1
ATOM 602 O O . PRO A 1 83 ? 8.943 1.505 -25.881 1.00 90.00 83 PRO A O 1
ATOM 605 N N . ASP A 1 84 ? 8.840 3.170 -24.383 1.00 90.56 84 ASP A N 1
ATOM 606 C CA . ASP A 1 84 ? 10.238 3.578 -24.536 1.00 90.56 84 ASP A CA 1
ATOM 607 C C . ASP A 1 84 ? 11.198 2.666 -23.751 1.00 90.56 84 ASP A C 1
ATOM 609 O O . ASP A 1 84 ? 11.303 2.730 -22.521 1.00 90.56 84 ASP A O 1
ATOM 613 N N . ALA A 1 85 ? 11.949 1.843 -24.487 1.00 89.06 85 ALA A N 1
ATOM 614 C CA . ALA A 1 85 ? 12.940 0.926 -23.935 1.00 89.06 85 ALA A CA 1
ATOM 615 C C . ALA A 1 85 ? 14.113 1.630 -23.230 1.00 89.06 85 ALA A C 1
ATOM 617 O O . ALA A 1 85 ? 14.747 1.027 -22.360 1.00 89.06 85 ALA A O 1
ATOM 618 N N . ALA A 1 86 ? 14.388 2.906 -23.539 1.00 88.19 86 ALA A N 1
ATOM 619 C CA . ALA A 1 86 ? 15.429 3.677 -22.858 1.00 88.19 86 ALA A CA 1
ATOM 620 C C . ALA A 1 86 ? 15.111 3.903 -21.368 1.00 88.19 86 ALA A C 1
ATOM 622 O O . ALA A 1 86 ? 16.019 4.126 -20.564 1.00 88.19 86 ALA A O 1
ATOM 623 N N . LEU A 1 87 ? 13.834 3.811 -20.979 1.00 89.19 87 LEU A N 1
ATOM 624 C CA . LEU A 1 87 ? 13.378 4.026 -19.605 1.00 89.19 87 LEU A CA 1
ATOM 625 C C . LEU A 1 87 ? 13.409 2.754 -18.753 1.00 89.19 87 LEU A C 1
ATOM 627 O O . LEU A 1 87 ? 13.505 2.851 -17.529 1.00 89.19 87 LEU A O 1
ATOM 631 N N . TRP A 1 88 ? 13.359 1.567 -19.364 1.00 91.25 88 TRP A N 1
ATOM 632 C CA . TRP A 1 88 ? 13.180 0.305 -18.638 1.00 91.25 88 TRP A CA 1
ATOM 633 C C . TRP A 1 88 ? 14.296 0.043 -17.627 1.00 91.25 88 TRP A C 1
ATOM 635 O O . TRP A 1 88 ? 14.013 -0.335 -16.492 1.00 91.25 88 TRP A O 1
ATOM 645 N N . GLY A 1 89 ? 15.554 0.303 -17.996 1.00 88.06 89 GLY A N 1
ATOM 646 C CA . GLY A 1 89 ? 16.691 0.161 -17.081 1.00 88.06 89 GLY A CA 1
ATOM 647 C C . GLY A 1 89 ? 16.582 1.092 -15.871 1.00 88.06 89 GLY A C 1
ATOM 648 O O . GLY A 1 89 ? 16.792 0.674 -14.733 1.00 88.06 89 GLY A O 1
ATOM 649 N N . THR A 1 90 ? 16.164 2.335 -16.099 1.00 89.31 90 THR A N 1
ATOM 650 C CA . THR A 1 90 ? 15.990 3.335 -15.042 1.00 89.31 90 THR A CA 1
ATOM 651 C C . THR A 1 90 ? 14.814 2.995 -14.124 1.00 89.31 90 THR A C 1
ATOM 653 O O . THR A 1 90 ? 14.933 3.132 -12.908 1.00 89.31 90 THR A O 1
ATOM 656 N N . MET A 1 91 ? 13.711 2.458 -14.653 1.00 89.81 91 MET A N 1
ATOM 657 C CA . MET A 1 91 ? 12.567 2.001 -13.849 1.00 89.81 91 MET A CA 1
ATOM 658 C C . MET A 1 91 ? 12.948 0.892 -12.857 1.00 89.81 91 MET A C 1
ATOM 660 O O . MET A 1 91 ? 12.425 0.843 -11.743 1.00 89.81 91 MET A O 1
ATOM 664 N N . GLN A 1 92 ? 13.910 0.032 -13.209 1.00 89.69 92 GLN A N 1
ATOM 665 C CA . GLN A 1 92 ? 14.384 -1.026 -12.312 1.00 89.69 92 GLN A CA 1
ATOM 666 C C . GLN A 1 92 ? 15.037 -0.486 -11.028 1.00 89.69 92 GLN A C 1
ATOM 668 O O . GLN A 1 92 ? 15.072 -1.209 -10.031 1.00 89.69 92 GLN A O 1
ATOM 673 N N . SER A 1 93 ? 15.540 0.754 -11.037 1.00 89.31 93 SER A N 1
ATOM 674 C CA . SER A 1 93 ? 16.171 1.385 -9.867 1.00 89.31 93 SER A CA 1
ATOM 675 C C . SER A 1 93 ? 15.163 1.810 -8.791 1.00 89.31 93 SER A C 1
ATOM 677 O O . SER A 1 93 ? 15.491 1.808 -7.607 1.00 89.31 93 SER A O 1
ATOM 679 N N . VAL A 1 94 ? 13.917 2.102 -9.180 1.00 89.19 94 VAL A N 1
ATOM 680 C CA . VAL A 1 94 ? 12.877 2.638 -8.281 1.00 89.19 94 VAL A CA 1
ATOM 681 C C . VAL A 1 94 ? 11.851 1.591 -7.835 1.00 89.19 94 VAL A C 1
ATOM 683 O O . VAL A 1 94 ? 11.008 1.876 -6.987 1.00 89.19 94 VAL A O 1
ATOM 686 N N . LYS A 1 95 ? 11.940 0.354 -8.342 1.00 89.75 95 LYS A N 1
ATOM 687 C CA . LYS A 1 95 ? 10.969 -0.721 -8.066 1.00 89.75 95 LYS A CA 1
ATOM 688 C C . LYS A 1 95 ? 10.865 -1.105 -6.586 1.00 89.75 95 LYS A C 1
ATOM 690 O O . LYS A 1 95 ? 9.766 -1.294 -6.078 1.00 89.75 95 LYS A O 1
ATOM 695 N N . PHE A 1 96 ? 11.997 -1.201 -5.884 1.00 91.75 96 PHE A N 1
ATOM 696 C CA . PHE A 1 96 ? 12.018 -1.566 -4.465 1.00 91.75 96 PHE A CA 1
ATOM 697 C C . PHE A 1 96 ? 11.478 -0.439 -3.576 1.00 91.75 96 PHE A C 1
ATOM 699 O O . PHE A 1 96 ? 10.603 -0.728 -2.759 1.00 91.75 96 PHE A O 1
ATOM 706 N N . PRO A 1 97 ? 11.908 0.830 -3.753 1.00 93.00 97 PRO A N 1
ATOM 707 C CA . PRO A 1 97 ? 11.272 1.961 -3.085 1.00 93.00 97 PRO A CA 1
ATOM 708 C C . PRO A 1 97 ? 9.757 2.018 -3.307 1.00 93.00 97 PRO A C 1
ATOM 710 O O . PRO A 1 97 ? 9.023 2.185 -2.340 1.00 93.00 97 PRO A O 1
ATOM 713 N N . ALA A 1 98 ? 9.287 1.819 -4.544 1.00 92.19 98 ALA A N 1
ATOM 714 C CA . ALA A 1 98 ? 7.861 1.844 -4.875 1.00 92.19 98 ALA A CA 1
ATOM 715 C C . ALA A 1 98 ? 7.069 0.700 -4.214 1.00 92.19 98 ALA A C 1
ATOM 717 O O . ALA A 1 98 ? 5.962 0.910 -3.722 1.00 92.19 98 ALA A O 1
ATOM 718 N N . MET A 1 99 ? 7.634 -0.510 -4.172 1.00 93.81 99 MET A N 1
ATOM 719 C CA . MET A 1 99 ? 7.027 -1.651 -3.479 1.00 93.81 99 MET A CA 1
ATOM 720 C C . MET A 1 99 ? 6.911 -1.389 -1.973 1.00 93.81 99 MET A C 1
ATOM 722 O O . MET A 1 99 ? 5.852 -1.599 -1.384 1.00 93.81 99 MET A O 1
ATOM 726 N N . LEU A 1 100 ? 7.999 -0.930 -1.349 1.00 94.75 100 LEU A N 1
ATOM 727 C CA . LEU A 1 100 ? 8.032 -0.676 0.087 1.00 94.75 100 LEU A CA 1
ATOM 728 C C . LEU A 1 100 ? 7.086 0.464 0.475 1.00 94.75 100 LEU A C 1
ATOM 730 O O . LEU A 1 100 ? 6.378 0.360 1.474 1.00 94.75 100 LEU A O 1
ATOM 734 N N . SER A 1 101 ? 7.034 1.533 -0.320 1.00 95.75 101 SER A N 1
ATOM 735 C CA . SER A 1 101 ? 6.133 2.650 -0.049 1.00 95.75 101 SER A CA 1
ATOM 736 C C . SER A 1 101 ? 4.659 2.274 -0.218 1.00 95.75 101 SER A C 1
ATOM 738 O O . SER A 1 101 ? 3.843 2.807 0.521 1.00 95.75 101 SER A O 1
ATOM 740 N N . LEU A 1 102 ? 4.298 1.333 -1.105 1.00 94.94 102 LEU A N 1
ATOM 741 C CA . LEU A 1 102 ? 2.923 0.806 -1.190 1.00 94.94 102 LEU A CA 1
ATOM 742 C C . LEU A 1 102 ? 2.516 0.006 0.044 1.00 94.94 102 LEU A C 1
ATOM 744 O O . LEU A 1 102 ? 1.396 0.149 0.531 1.00 94.94 102 LEU A O 1
ATOM 748 N N . PHE A 1 103 ? 3.431 -0.804 0.575 1.00 94.06 103 PHE A N 1
ATOM 749 C CA . PHE A 1 103 ? 3.195 -1.489 1.839 1.00 94.06 103 PHE A CA 1
ATOM 750 C C . PHE A 1 103 ? 2.941 -0.487 2.972 1.00 94.06 103 PHE A C 1
ATOM 752 O O . PHE A 1 103 ? 1.944 -0.596 3.686 1.00 94.06 103 PHE A O 1
ATOM 759 N N . LEU A 1 104 ? 3.814 0.517 3.097 1.00 95.44 104 LEU A N 1
ATOM 760 C CA . LEU A 1 104 ? 3.675 1.558 4.113 1.00 95.44 104 LEU A CA 1
ATOM 761 C C . LEU A 1 104 ? 2.398 2.381 3.920 1.00 95.44 104 LEU A C 1
ATOM 763 O O . LEU A 1 104 ? 1.726 2.657 4.905 1.00 95.44 104 LEU A O 1
ATOM 767 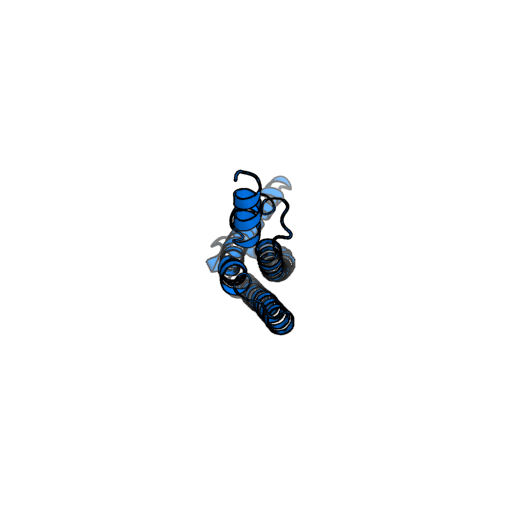N N . ALA A 1 105 ? 2.024 2.705 2.680 1.00 95.69 105 ALA A N 1
ATOM 768 C CA . ALA A 1 105 ? 0.787 3.421 2.378 1.00 95.69 105 ALA A CA 1
ATOM 769 C C . ALA A 1 105 ? -0.456 2.642 2.835 1.00 95.69 105 ALA A C 1
ATOM 771 O O . ALA A 1 105 ? -1.346 3.218 3.452 1.00 95.69 105 ALA A O 1
ATOM 772 N N . GLY A 1 106 ? -0.507 1.326 2.603 1.00 94.62 106 GLY A N 1
ATOM 773 C CA . GLY A 1 106 ? -1.625 0.495 3.064 1.00 94.62 106 GLY A CA 1
ATOM 774 C C . GLY A 1 106 ? -1.768 0.471 4.591 1.00 94.62 106 GLY A C 1
ATOM 775 O O . GLY A 1 106 ? -2.881 0.544 5.115 1.00 94.62 106 GLY A O 1
ATOM 776 N N . VAL A 1 107 ? -0.645 0.411 5.314 1.00 95.38 107 VAL A N 1
ATOM 777 C CA . VAL A 1 107 ? -0.629 0.473 6.786 1.00 95.38 107 VAL A CA 1
ATOM 778 C C . VAL A 1 107 ? -1.006 1.867 7.289 1.00 95.38 107 VAL A C 1
ATOM 780 O O . VAL A 1 107 ? -1.818 1.979 8.205 1.00 95.38 107 VAL A O 1
ATOM 783 N N . ASP A 1 108 ? -0.455 2.918 6.684 1.00 96.56 108 ASP A N 1
ATOM 784 C CA . ASP A 1 108 ? -0.719 4.313 7.043 1.00 96.56 108 ASP A CA 1
ATOM 785 C C . ASP A 1 108 ? -2.203 4.664 6.888 1.00 96.56 108 ASP A C 1
ATOM 787 O O . ASP A 1 108 ? -2.825 5.123 7.842 1.00 96.56 108 ASP A O 1
ATOM 791 N N . VAL A 1 109 ? -2.814 4.324 5.749 1.00 96.00 109 VAL A N 1
ATOM 792 C CA . VAL A 1 109 ? -4.247 4.547 5.487 1.00 96.00 109 VAL A CA 1
ATOM 793 C C . VAL A 1 109 ? -5.126 3.813 6.506 1.00 96.00 109 VAL A C 1
ATOM 795 O O . VAL A 1 109 ? -6.097 4.374 7.019 1.00 96.00 109 VAL A O 1
ATOM 798 N N . ALA A 1 110 ? -4.772 2.574 6.862 1.00 96.06 110 ALA A N 1
ATOM 799 C CA . ALA A 1 110 ? -5.495 1.817 7.879 1.00 96.06 110 ALA A CA 1
ATOM 800 C C . ALA A 1 110 ? -5.387 2.465 9.268 1.00 96.06 110 ALA A C 1
ATOM 802 O O . ALA A 1 110 ? -6.396 2.623 9.960 1.00 96.06 110 ALA A O 1
ATOM 803 N N . LEU A 1 111 ? -4.181 2.872 9.674 1.00 94.69 111 LEU A N 1
ATOM 804 C CA . LEU A 1 111 ? -3.953 3.551 10.949 1.00 94.69 111 LEU A CA 1
ATOM 805 C C . LEU A 1 111 ? -4.674 4.898 10.992 1.00 94.69 111 LEU A C 1
ATOM 807 O O . LEU A 1 111 ? -5.384 5.167 11.961 1.00 94.69 111 LEU A O 1
ATOM 811 N N . ASN A 1 112 ? -4.575 5.698 9.933 1.00 94.62 112 ASN A N 1
ATOM 812 C CA . ASN A 1 112 ? -5.248 6.984 9.820 1.00 94.62 112 ASN A CA 1
ATOM 813 C C . ASN A 1 112 ? -6.768 6.828 9.973 1.00 94.62 112 ASN A C 1
ATOM 815 O O . ASN A 1 112 ? -7.368 7.460 10.843 1.00 94.62 112 ASN A O 1
ATOM 819 N N . GLY A 1 113 ? -7.377 5.892 9.238 1.00 93.44 113 GLY A N 1
ATOM 820 C CA . GLY A 1 113 ? -8.801 5.587 9.371 1.00 93.44 113 GLY A CA 1
ATOM 821 C C . GLY A 1 113 ? -9.192 5.162 10.789 1.00 93.44 113 GLY A C 1
ATOM 822 O O . GLY A 1 113 ? -10.207 5.618 11.317 1.00 93.44 113 GLY A O 1
ATOM 823 N N . THR A 1 114 ? -8.371 4.341 11.456 1.00 94.12 114 THR A N 1
ATOM 824 C CA . THR A 1 114 ? -8.641 3.920 12.843 1.00 94.12 114 THR A CA 1
ATOM 825 C C . THR A 1 114 ? -8.524 5.068 13.848 1.00 94.12 114 THR A C 1
ATOM 827 O O . THR A 1 114 ? -9.334 5.143 14.775 1.00 94.12 114 THR A O 1
ATOM 830 N N . LEU A 1 115 ? -7.562 5.979 13.666 1.00 91.69 115 LEU A N 1
ATOM 831 C CA . LEU A 1 115 ? -7.354 7.147 14.527 1.00 91.69 115 LEU A CA 1
ATOM 832 C C . LEU A 1 115 ? -8.482 8.169 14.367 1.00 91.69 115 LEU A C 1
ATOM 834 O O . LEU A 1 115 ? -8.995 8.676 15.369 1.00 91.69 115 LEU A O 1
ATOM 838 N N . ILE A 1 116 ? -8.912 8.421 13.127 1.00 91.25 116 ILE A N 1
ATOM 839 C CA . ILE A 1 116 ? -10.060 9.285 12.832 1.00 91.25 116 ILE A CA 1
ATOM 840 C C . ILE A 1 116 ? -11.327 8.682 13.443 1.00 91.25 116 ILE A C 1
ATOM 842 O O . ILE A 1 116 ? -12.036 9.361 14.186 1.00 91.25 116 ILE A O 1
ATOM 846 N N . ALA A 1 117 ? -11.583 7.390 13.219 1.00 89.50 117 ALA A N 1
ATOM 847 C CA . ALA A 1 117 ? -12.751 6.716 13.783 1.00 89.50 117 ALA A CA 1
ATOM 848 C C . ALA A 1 117 ? -12.732 6.670 15.320 1.00 89.50 117 ALA A C 1
ATOM 850 O O . ALA A 1 117 ? -13.782 6.621 15.961 1.00 89.50 117 ALA A O 1
ATOM 851 N N . ALA A 1 118 ? -11.545 6.701 15.932 1.00 84.69 118 ALA A N 1
ATOM 852 C CA . ALA A 1 118 ? -11.401 6.767 17.377 1.00 84.69 118 ALA A CA 1
ATOM 853 C C . ALA A 1 118 ? -11.679 8.154 17.974 1.00 84.69 118 ALA A C 1
ATOM 855 O O . ALA A 1 118 ? -11.733 8.261 19.200 1.00 84.69 118 ALA A O 1
ATOM 856 N N . GLY A 1 119 ? -11.866 9.186 17.144 1.00 74.19 119 GLY A N 1
ATOM 857 C CA . GLY A 1 119 ? -12.032 10.569 17.592 1.00 74.19 119 GLY A CA 1
ATOM 858 C C . GLY A 1 119 ? -10.741 11.192 18.128 1.00 74.19 119 GLY A C 1
ATOM 859 O O . GLY A 1 119 ? -10.801 12.206 18.816 1.00 74.19 119 GLY A O 1
ATOM 860 N N . ALA A 1 120 ? -9.580 10.592 17.835 1.00 59.28 120 ALA A N 1
ATOM 861 C CA . ALA A 1 120 ? -8.266 11.106 18.228 1.00 59.28 120 ALA A CA 1
ATOM 862 C C . ALA A 1 120 ? -7.755 12.216 17.287 1.00 59.28 120 ALA A C 1
ATOM 864 O O . ALA A 1 120 ? -6.705 12.808 17.534 1.00 59.28 120 ALA A O 1
ATOM 865 N N . SER A 1 121 ? -8.488 12.514 16.211 1.00 50.72 121 SER A N 1
ATOM 866 C CA . SER A 1 121 ? -8.214 13.642 15.328 1.00 50.72 121 SER A CA 1
ATOM 867 C C . SER A 1 121 ? -8.714 14.953 15.973 1.00 50.72 121 SER A C 1
ATOM 869 O O . SER A 1 121 ? -9.866 15.034 16.412 1.00 50.72 121 SER A O 1
ATOM 871 N N . PRO A 1 122 ? -7.900 16.028 16.004 1.00 51.78 122 PRO A N 1
ATOM 872 C CA . PRO A 1 122 ? -8.259 17.303 16.643 1.00 51.78 122 PRO A CA 1
ATOM 873 C C . PRO A 1 122 ? -9.502 17.989 16.041 1.00 51.78 122 PRO A C 1
ATOM 875 O O . PRO A 1 122 ? -10.036 18.924 16.630 1.00 51.78 122 PRO A O 1
ATOM 878 N N . PHE A 1 123 ? -9.999 17.514 14.896 1.00 51.66 123 PHE A N 1
ATOM 879 C CA . PHE A 1 123 ? -11.192 18.034 14.228 1.00 51.66 123 PHE A CA 1
ATOM 880 C C . PHE A 1 123 ? -12.526 17.469 14.757 1.00 51.66 123 PHE A C 1
ATOM 882 O O . PHE A 1 123 ? -13.560 18.111 14.574 1.00 51.66 123 PHE A O 1
ATOM 889 N N . GLN A 1 124 ? -12.554 16.308 15.431 1.00 50.09 124 GLN A N 1
ATOM 890 C CA . GLN A 1 124 ? -13.821 15.662 15.829 1.00 50.09 124 GLN A CA 1
ATOM 891 C C . G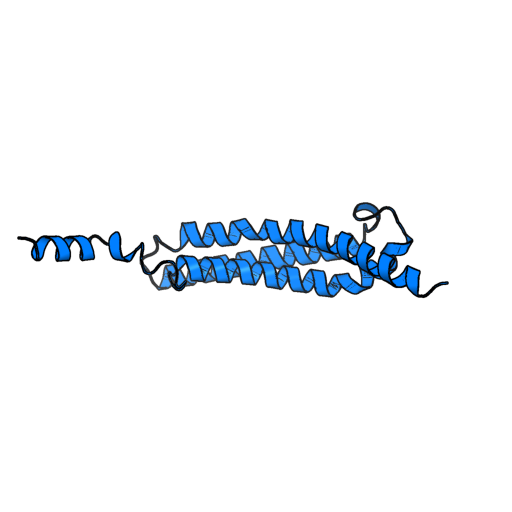LN A 1 124 ? -14.370 16.109 17.199 1.00 50.09 124 GLN A C 1
ATOM 893 O O . GLN A 1 124 ? -15.549 15.879 17.487 1.00 50.09 124 GLN A O 1
ATOM 898 N N . GLY A 1 125 ? -13.556 16.772 18.032 1.00 44.88 125 GLY A N 1
ATOM 899 C CA . GLY A 1 125 ? -13.930 17.184 19.395 1.00 44.88 125 GLY A CA 1
ATOM 900 C C . GLY A 1 125 ? -15.120 18.153 19.474 1.00 44.88 125 GLY A C 1
ATOM 901 O O . GLY A 1 125 ? -15.807 18.193 20.491 1.00 44.88 125 GLY A O 1
ATOM 902 N N . GLY A 1 126 ? -15.419 18.888 18.395 1.00 46.56 126 GLY A N 1
ATOM 903 C CA . GLY A 1 126 ? -16.548 19.826 18.345 1.00 46.56 126 GLY A CA 1
ATOM 904 C C . GLY A 1 126 ? -17.895 19.208 17.946 1.00 46.56 126 GLY A C 1
ATOM 905 O O . GLY A 1 126 ? -18.940 19.690 18.374 1.00 46.56 126 GLY A O 1
ATOM 906 N N . VAL A 1 127 ? -17.905 18.129 17.153 1.00 51.38 127 VAL A N 1
ATOM 907 C CA . VAL A 1 127 ? -19.147 17.623 16.529 1.00 51.38 127 VAL A CA 1
ATOM 908 C C . VAL A 1 127 ? -19.802 16.514 17.361 1.00 51.38 127 VAL A C 1
ATOM 910 O O . VAL A 1 127 ? -21.022 16.521 17.529 1.00 51.38 127 VAL A O 1
ATOM 913 N N . PHE A 1 128 ? -19.021 15.615 17.973 1.00 46.47 128 PHE A N 1
ATOM 914 C CA . PHE A 1 128 ? -19.560 14.523 18.807 1.00 46.47 128 PHE A CA 1
ATOM 915 C C . PHE A 1 128 ? -19.937 14.940 20.237 1.00 46.47 128 PHE A C 1
ATOM 917 O O . PHE A 1 128 ? -20.826 14.336 20.847 1.00 46.47 128 PHE A O 1
ATOM 924 N N . ALA A 1 129 ? -19.332 16.010 20.760 1.00 46.69 129 ALA A N 1
ATOM 925 C CA . ALA A 1 129 ? -19.751 16.600 22.030 1.00 46.69 129 ALA A CA 1
ATOM 926 C C . ALA A 1 129 ? -21.185 17.168 21.957 1.00 46.69 129 ALA A C 1
ATOM 928 O O . ALA A 1 129 ? -21.893 17.182 22.961 1.00 46.69 129 ALA A O 1
ATOM 929 N N . SER A 1 130 ? -21.649 17.565 20.763 1.00 46.75 130 SER A N 1
ATOM 930 C CA . SER A 1 130 ? -22.992 18.131 20.556 1.00 46.75 130 SER A CA 1
ATOM 931 C C . SER A 1 130 ? -24.107 17.092 20.348 1.00 46.75 130 SER A C 1
ATOM 933 O O . SER A 1 130 ? -25.283 17.414 20.519 1.00 46.75 130 SER A O 1
ATOM 935 N N . SER A 1 131 ? -23.770 15.843 19.998 1.00 44.34 131 SER A N 1
ATOM 936 C CA . SER A 1 131 ? -24.743 14.807 19.606 1.00 44.34 131 SER A CA 1
ATOM 937 C C . SER A 1 131 ? -24.934 13.691 20.636 1.00 44.34 131 SER A C 1
ATOM 939 O O . SER A 1 131 ? -25.809 12.842 20.473 1.00 44.34 131 SER A O 1
ATOM 941 N N . SER A 1 132 ? -24.178 13.706 21.736 1.00 44.41 132 SER A N 1
ATOM 942 C CA . SER A 1 132 ? -24.374 12.762 22.836 1.00 44.41 132 SER A CA 1
ATOM 943 C C . SER A 1 132 ? -25.685 13.070 23.589 1.00 44.41 132 SER A C 1
ATOM 945 O O . SER A 1 132 ? -25.816 14.160 24.154 1.00 44.41 132 SER A O 1
ATOM 947 N N . PRO A 1 133 ? -26.644 12.125 23.698 1.00 54.44 133 PRO A N 1
ATOM 948 C CA . PRO A 1 133 ? -27.891 12.319 24.455 1.00 54.44 133 PRO A CA 1
ATOM 949 C C . PRO A 1 133 ? -27.652 12.710 25.922 1.00 54.44 133 PRO A C 1
ATOM 951 O O . PRO A 1 133 ? -28.450 13.429 26.521 1.00 54.44 133 PRO A O 1
ATOM 954 N N . CYS A 1 134 ? -26.512 12.287 26.480 1.00 54.28 134 CYS A N 1
ATOM 955 C CA . CYS A 1 134 ? -26.079 12.629 27.833 1.00 54.28 134 CYS A CA 1
ATOM 956 C C . CYS A 1 134 ? -25.779 14.135 27.994 1.00 54.28 134 CYS A C 1
ATOM 958 O O . CYS A 1 134 ? -26.195 14.739 28.979 1.00 54.28 134 CYS A O 1
ATOM 960 N N . ALA A 1 135 ? -25.163 14.777 26.992 1.00 47.56 135 ALA A N 1
ATOM 961 C CA . ALA A 1 135 ? -24.915 16.222 26.995 1.00 47.56 135 ALA A CA 1
ATOM 962 C C . ALA A 1 135 ? -26.209 17.026 26.768 1.00 47.56 135 ALA A C 1
ATOM 964 O O . ALA A 1 135 ? -26.432 18.054 27.408 1.00 47.56 135 ALA A O 1
ATOM 965 N N . ARG A 1 136 ? -27.123 16.511 25.930 1.00 48.22 136 ARG A N 1
ATOM 966 C CA . ARG A 1 136 ? -28.448 17.119 25.717 1.00 48.22 136 ARG A CA 1
ATOM 967 C C . ARG A 1 136 ? -29.311 17.087 26.988 1.00 48.22 136 ARG A C 1
ATOM 969 O O . ARG A 1 136 ? -30.054 18.032 27.232 1.00 48.22 136 ARG A O 1
ATOM 976 N N . SER A 1 137 ? -29.181 16.060 27.834 1.00 47.34 137 SER A N 1
ATOM 977 C CA . SER A 1 137 ? -29.899 15.996 29.117 1.00 47.34 137 SER A CA 1
ATOM 978 C C . SER A 1 137 ? -29.364 16.967 30.176 1.00 47.34 137 SER A C 1
ATOM 980 O O . SER A 1 137 ? -30.123 17.339 31.071 1.00 47.34 137 SER A O 1
ATOM 982 N N . GLN A 1 138 ? -28.090 17.366 30.111 1.00 48.97 138 GLN A N 1
ATOM 983 C CA . GLN A 1 138 ? -27.538 18.357 31.041 1.00 48.97 138 GLN A CA 1
ATOM 984 C C . GLN A 1 138 ? -27.838 19.794 30.613 1.00 48.97 138 GLN A C 1
ATOM 986 O O . GLN A 1 138 ? -28.097 20.633 31.469 1.00 48.97 138 GLN A O 1
ATOM 991 N N . LEU A 1 139 ? -27.912 20.065 29.307 1.00 50.38 139 LEU A N 1
ATOM 992 C CA . LEU A 1 139 ? -28.297 21.389 28.816 1.00 50.38 139 LEU A CA 1
ATOM 993 C C . LEU A 1 139 ? -29.768 21.715 29.130 1.00 50.38 139 LEU A C 1
ATOM 995 O O . LEU A 1 139 ? -30.080 22.833 29.517 1.00 50.38 139 LEU A O 1
ATOM 999 N N . VAL A 1 140 ? -30.674 20.734 29.039 1.00 53.06 140 VAL A N 1
ATOM 1000 C CA . VAL A 1 140 ? -32.103 20.938 29.356 1.00 53.06 140 VAL A CA 1
ATOM 1001 C C . VAL A 1 140 ? -32.344 21.163 30.857 1.00 53.06 140 VAL A C 1
ATOM 1003 O O . VAL A 1 140 ? -33.289 21.851 31.219 1.00 53.06 140 VAL A O 1
ATOM 1006 N N . ARG A 1 141 ? -31.475 20.654 31.743 1.00 50.09 141 ARG A N 1
ATOM 1007 C CA . ARG A 1 141 ? -31.585 20.867 33.201 1.00 50.09 141 ARG A CA 1
ATOM 1008 C C . ARG A 1 141 ? -31.052 22.214 33.697 1.00 50.09 141 ARG A C 1
ATOM 1010 O O . ARG A 1 141 ? -31.237 22.517 34.866 1.00 50.09 141 ARG A O 1
ATOM 1017 N N . HIS A 1 142 ? -30.385 22.993 32.849 1.00 48.34 142 HIS A N 1
ATOM 1018 C CA . HIS A 1 142 ? -29.881 24.323 33.212 1.00 48.34 142 HIS A CA 1
ATOM 1019 C C . HIS A 1 142 ? -30.675 25.475 32.584 1.00 48.34 142 HIS A C 1
ATOM 1021 O O . HIS A 1 142 ? -30.377 26.633 32.862 1.00 48.34 142 HIS A O 1
ATOM 1027 N N . VAL A 1 143 ? -31.679 25.169 31.756 1.00 54.38 143 VAL A N 1
ATOM 1028 C CA . VAL A 1 143 ? -32.581 26.156 31.129 1.00 54.38 143 VAL A CA 1
ATOM 1029 C C . VAL A 1 143 ? -34.025 26.014 31.653 1.00 54.38 143 VAL A C 1
ATOM 1031 O O . VAL A 1 143 ? -34.918 26.731 31.211 1.00 54.38 143 VAL A O 1
ATOM 1034 N N . ALA A 1 144 ? -34.253 25.116 32.613 1.00 46.44 144 ALA A N 1
ATOM 1035 C CA . ALA A 1 144 ? -35.490 24.981 33.384 1.00 46.44 144 ALA A CA 1
ATOM 1036 C C . ALA A 1 144 ? -35.186 25.253 34.859 1.00 46.44 144 ALA A C 1
ATOM 1038 O O . ALA A 1 144 ? -36.041 25.879 35.520 1.00 46.44 144 ALA A O 1
#

Radius of gyration: 22.53 Å; chains: 1; bounding box: 62×35×58 Å

Secondary structure (DSSP, 8-state):
--HHHHHHHHHHHHHHHHHHHHHHHHTTHHHHHHHHHHSTT---HHHHHHHHHHHHHHHHHHHHHHHHHHHHHHHH-HHHH-S-HHHHHHHHHHHHHHHHHHHHHHHHHHHHHHHHHTT-STTSTTTSTTT-HHHHHHHHTT--

Foldseek 3Di:
DDPVVVVVLLVLLVVLLVVLLVVLLVVLLVLLVQLLPPQQVDPDPVVNVVSLVVSLVQLLVSLQVSLVVSLCCLVPPVCVSPVDPSNSVSNNVCSVVSSVVSNVSSNVSSVVSNCVNVVVDPVNPPPVCVPPVVNVVVVVVVVD

Organism: NCBI:txid36881

Sequence (144 aa):
SSATALQPLVVAAHQAVWSLWTVFAFACAPVEQAALAFLPPIKGAFERRQTVQLIVASGAVVGVMGGITCLVSVLCVPHLLTPDAALWGTMQSVKFPAMLSLFLAGVDVALNGTLIAAGASPFQGGVFASSSPCARSQLVRHVA